Protein AF-A0A1J3K0W1-F1 (afdb_monomer_lite)

Organism: Noccaea caerulescens (NCBI:txid107243)

pLDDT: mean 84.81, std 15.93, range [47.12, 97.69]

Secondary structure (DSSP, 8-state):
-HHHHHHHHHHHHHHT------PPPHHHHHHHHHTB----TTPPP-SS-EEEEEEEEETTTTEEEEEEEE---SS-GGGSPP------TTT--HHHHH--

Structure (mmCIF, N/CA/C/O backbone):
data_AF-A0A1J3K0W1-F1
#
_entry.id   AF-A0A1J3K0W1-F1
#
loop_
_atom_site.group_PDB
_atom_site.id
_atom_site.type_symbol
_atom_site.label_atom_id
_atom_site.label_alt_id
_atom_site.label_comp_id
_atom_site.label_asym_id
_atom_site.label_entity_id
_atom_site.label_seq_id
_atom_site.pdbx_PDB_ins_code
_atom_site.Cartn_x
_atom_site.Cartn_y
_atom_site.Cartn_z
_atom_site.occupancy
_atom_site.B_iso_or_equiv
_atom_site.auth_seq_id
_atom_site.auth_comp_id
_atom_site.auth_asym_id
_atom_site.auth_atom_id
_atom_site.pdbx_PDB_model_num
ATOM 1 N N . MET A 1 1 ? 26.895 29.752 42.971 1.00 63.41 1 MET A N 1
ATOM 2 C CA . MET A 1 1 ? 26.215 29.987 41.675 1.00 63.41 1 MET A CA 1
ATOM 3 C C . MET A 1 1 ? 26.610 28.996 40.577 1.00 63.41 1 MET A C 1
ATOM 5 O O . MET A 1 1 ? 25.713 28.436 39.977 1.00 63.41 1 MET A O 1
ATOM 9 N N . ALA A 1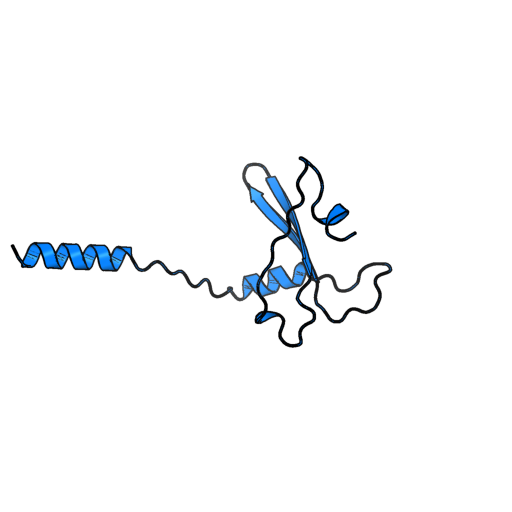 2 ? 27.890 28.698 40.316 1.00 63.03 2 ALA A N 1
ATOM 10 C CA . ALA A 1 2 ? 28.274 27.832 39.181 1.00 63.03 2 ALA A CA 1
ATOM 11 C C . ALA A 1 2 ? 27.767 26.365 39.243 1.00 63.03 2 ALA A C 1
ATOM 13 O O . ALA A 1 2 ? 27.453 25.771 38.216 1.00 63.03 2 ALA A O 1
ATOM 14 N N . ARG A 1 3 ? 27.638 25.781 40.445 1.00 67.06 3 ARG A N 1
ATOM 15 C CA . ARG A 1 3 ? 27.201 24.380 40.632 1.00 67.06 3 ARG A CA 1
ATOM 16 C C . ARG A 1 3 ? 25.729 24.130 40.282 1.00 67.06 3 ARG A C 1
ATOM 18 O O . ARG A 1 3 ? 25.408 23.078 39.744 1.00 67.06 3 ARG A O 1
ATOM 25 N N . THR A 1 4 ? 24.845 25.092 40.540 1.00 67.38 4 THR A N 1
ATOM 26 C CA . THR A 1 4 ? 23.415 24.986 40.212 1.00 67.38 4 THR A CA 1
ATOM 27 C C . THR A 1 4 ? 23.152 25.114 38.709 1.00 67.38 4 THR A C 1
ATOM 29 O O . THR A 1 4 ? 22.290 24.413 38.187 1.00 67.38 4 THR A O 1
ATOM 32 N N . HIS A 1 5 ? 23.942 25.915 37.986 1.00 71.69 5 HIS A N 1
ATOM 33 C CA . HIS A 1 5 ? 23.866 25.988 36.521 1.00 71.69 5 HIS A CA 1
ATOM 34 C C . HIS A 1 5 ? 24.332 24.697 35.839 1.00 71.69 5 HIS A C 1
ATOM 36 O O . HIS A 1 5 ? 23.722 24.271 34.863 1.00 71.69 5 HIS A O 1
ATOM 42 N N . LEU A 1 6 ? 25.365 24.039 36.376 1.00 72.94 6 LEU A N 1
ATOM 43 C CA . LEU A 1 6 ? 25.856 22.774 35.824 1.00 72.94 6 LEU A CA 1
ATOM 44 C C . LEU A 1 6 ? 24.816 21.647 35.947 1.00 72.94 6 LEU A C 1
ATOM 46 O O . LEU A 1 6 ? 24.628 20.878 35.010 1.00 72.94 6 LEU A O 1
ATOM 50 N N . ILE A 1 7 ? 24.097 21.585 37.072 1.00 74.56 7 ILE A N 1
ATOM 51 C CA . ILE A 1 7 ? 23.020 20.605 37.288 1.00 74.56 7 ILE A CA 1
ATOM 52 C C . ILE A 1 7 ? 21.843 20.864 36.336 1.00 74.56 7 ILE A C 1
ATOM 54 O O . ILE A 1 7 ? 21.305 19.924 35.755 1.00 74.56 7 ILE A O 1
ATOM 58 N N . PHE A 1 8 ? 21.476 22.131 36.124 1.00 75.94 8 PHE A N 1
ATOM 59 C CA . PHE A 1 8 ? 20.416 22.497 35.183 1.00 75.94 8 PHE A CA 1
ATOM 60 C C . PHE A 1 8 ? 20.778 22.132 33.734 1.00 75.94 8 PHE A C 1
ATOM 62 O O . PHE A 1 8 ? 19.956 21.562 33.019 1.00 75.94 8 PHE A O 1
ATOM 69 N N . LEU A 1 9 ? 22.025 22.374 33.316 1.00 74.50 9 LEU A N 1
ATOM 70 C CA . LEU A 1 9 ? 22.509 21.994 31.984 1.00 74.50 9 LEU A CA 1
ATOM 71 C C . LEU A 1 9 ? 22.536 20.470 31.782 1.00 74.50 9 LEU A C 1
ATOM 73 O O . LEU A 1 9 ? 22.173 19.993 30.708 1.00 74.50 9 LEU A O 1
ATOM 77 N N . LEU A 1 10 ? 22.899 19.699 32.812 1.00 73.19 10 LEU A N 1
ATOM 78 C CA . LEU A 1 10 ? 22.840 18.234 32.766 1.00 73.19 10 LEU A CA 1
ATOM 79 C C . LEU A 1 10 ? 21.396 17.721 32.647 1.00 73.19 10 LEU A C 1
ATOM 81 O O . LEU A 1 10 ? 21.139 16.824 31.849 1.00 73.19 10 LEU A O 1
ATOM 85 N N . LEU A 1 11 ? 20.438 18.317 33.362 1.00 72.06 11 LEU A N 1
ATOM 86 C CA . LEU A 1 11 ? 19.015 17.966 33.252 1.00 72.06 11 LEU A CA 1
ATOM 87 C C . LEU A 1 11 ? 18.459 18.233 31.846 1.00 72.06 11 LEU A C 1
ATOM 89 O O . LEU A 1 11 ? 17.812 17.361 31.271 1.00 72.06 11 LEU A O 1
ATOM 93 N N . VAL A 1 12 ? 18.769 19.386 31.248 1.00 70.06 12 VAL A N 1
ATOM 94 C CA . VAL A 1 12 ? 18.344 19.711 29.873 1.00 70.06 12 VAL A CA 1
ATOM 95 C C . VAL A 1 12 ? 18.961 18.746 28.847 1.00 70.06 12 VAL A C 1
ATOM 97 O O . VAL A 1 12 ? 18.284 18.326 27.904 1.00 70.06 12 VAL A O 1
ATOM 100 N N . ALA A 1 13 ? 20.212 18.319 29.051 1.00 67.06 13 ALA A N 1
ATOM 101 C CA . ALA A 1 13 ? 20.872 17.339 28.188 1.00 67.06 13 ALA A CA 1
ATOM 102 C C . ALA A 1 13 ? 20.246 15.932 28.280 1.00 67.06 13 ALA A C 1
ATOM 104 O O . ALA A 1 13 ? 20.177 15.237 27.265 1.00 67.06 13 ALA A O 1
ATOM 105 N N . LEU A 1 14 ? 19.753 15.519 29.456 1.00 63.06 14 LEU A N 1
ATOM 106 C CA . LEU A 1 14 ? 19.021 14.254 29.608 1.00 63.06 14 LEU A CA 1
ATOM 107 C C . LEU A 1 14 ? 17.623 14.298 28.973 1.00 63.06 14 LEU A C 1
ATOM 109 O O . LEU A 1 14 ? 17.181 13.285 28.438 1.00 63.06 14 LEU A O 1
ATOM 113 N N . LEU A 1 15 ? 16.948 15.453 28.965 1.00 61.66 15 LEU A N 1
ATOM 114 C CA . LEU A 1 15 ? 15.632 15.600 28.325 1.00 61.66 15 LEU A CA 1
ATOM 115 C C . LEU A 1 15 ? 15.701 15.673 26.787 1.00 61.66 15 LEU A C 1
ATOM 117 O O . LEU A 1 15 ? 14.691 15.465 26.123 1.00 61.66 15 LEU A O 1
ATOM 121 N N . SER A 1 16 ? 16.878 15.935 26.211 1.00 54.53 16 SER A N 1
ATOM 122 C CA . SER A 1 16 ? 17.051 16.130 24.760 1.00 54.53 16 SER A CA 1
ATOM 123 C C . SER A 1 16 ? 17.373 14.843 23.980 1.00 54.53 16 SER A C 1
ATOM 125 O O . SER A 1 16 ? 17.525 14.882 22.760 1.00 54.53 16 SER A O 1
ATOM 127 N N . LYS A 1 17 ? 17.498 13.688 24.649 1.00 51.62 17 LYS A N 1
ATOM 128 C CA . LYS A 1 17 ? 17.811 12.395 24.014 1.00 51.62 17 LYS A CA 1
ATOM 129 C C . LYS A 1 17 ? 16.585 11.486 23.960 1.00 51.62 17 LYS A C 1
ATOM 131 O O . LYS A 1 17 ? 16.479 10.504 24.684 1.00 51.62 17 LYS A O 1
ATOM 136 N N . SER A 1 18 ? 15.687 11.783 23.033 1.00 49.94 18 SER A N 1
ATOM 137 C CA . SER A 1 18 ? 14.636 10.857 22.595 1.00 49.94 18 SER A CA 1
ATOM 138 C C . SER A 1 18 ? 14.563 10.816 21.070 1.00 49.94 18 SER A C 1
ATOM 140 O O . SER A 1 18 ? 13.512 10.945 20.455 1.00 49.94 18 SER A O 1
ATOM 142 N N . SER A 1 19 ? 15.713 10.598 20.431 1.00 49.69 19 SER A N 1
ATOM 143 C CA . SER A 1 19 ? 15.745 10.099 19.057 1.00 49.69 19 SER A CA 1
ATOM 144 C C . SER A 1 19 ? 15.551 8.586 19.116 1.00 49.69 19 SER A C 1
ATOM 146 O O . SER A 1 19 ? 16.516 7.824 19.123 1.00 49.69 19 SER A O 1
ATOM 148 N N . SER A 1 20 ? 14.303 8.136 19.232 1.00 47.72 20 SER A N 1
ATOM 149 C CA . SER A 1 20 ? 13.969 6.731 19.022 1.00 47.72 20 SER A CA 1
ATOM 150 C C . SER A 1 20 ? 14.183 6.408 17.543 1.00 47.72 20 SER A C 1
ATOM 152 O O . SER A 1 20 ? 13.285 6.588 16.721 1.00 47.72 20 SER A O 1
ATOM 154 N N . SER A 1 21 ? 15.378 5.949 17.181 1.00 47.12 21 SER A N 1
ATOM 155 C CA . SER A 1 21 ? 15.567 5.215 15.937 1.00 47.12 21 SER A CA 1
ATOM 156 C C . SER A 1 21 ? 14.844 3.877 16.091 1.00 47.12 21 SER A C 1
ATOM 158 O O . SER A 1 21 ? 15.386 2.903 16.613 1.00 47.12 21 SER A O 1
ATOM 160 N N . SER A 1 22 ? 13.572 3.836 15.695 1.00 49.94 22 SER A N 1
ATOM 161 C CA . SER A 1 22 ? 12.780 2.610 15.659 1.00 49.94 22 SER A CA 1
ATOM 162 C C . SER A 1 22 ? 13.335 1.701 14.567 1.00 49.94 22 SER A C 1
ATOM 164 O O . SER A 1 22 ? 12.878 1.718 13.426 1.00 49.94 22 SER A O 1
ATOM 166 N N . SER A 1 23 ? 14.363 0.928 14.909 1.00 58.03 23 SER A N 1
ATOM 167 C CA . SER A 1 23 ? 14.753 -0.225 14.104 1.00 58.03 23 SER A CA 1
ATOM 168 C C . SER A 1 23 ? 13.538 -1.157 14.042 1.00 58.03 23 SER A C 1
ATOM 170 O O . SER A 1 23 ? 13.004 -1.491 15.105 1.00 58.03 23 SER A O 1
ATOM 172 N N . PRO A 1 24 ? 13.049 -1.534 12.848 1.00 57.12 24 PRO A N 1
ATOM 173 C CA . PRO A 1 24 ? 11.881 -2.392 12.739 1.00 57.12 24 PRO A CA 1
ATOM 174 C C . PRO A 1 24 ? 12.159 -3.706 13.469 1.00 57.12 24 PRO A C 1
ATOM 176 O O . PRO A 1 24 ? 13.156 -4.384 13.214 1.00 57.12 24 PRO A O 1
ATOM 179 N N . SER A 1 25 ? 11.298 -4.047 14.427 1.00 53.69 25 SER A N 1
ATOM 180 C CA . SER A 1 25 ? 11.390 -5.322 15.130 1.00 53.69 25 SER A CA 1
ATOM 181 C C . SER A 1 25 ? 11.152 -6.465 14.126 1.00 53.69 25 SER A C 1
ATOM 183 O O . SER A 1 25 ? 10.370 -6.294 13.189 1.00 53.69 25 SER A O 1
ATOM 185 N N . PRO A 1 26 ? 11.756 -7.655 14.300 1.00 59.34 26 PRO A N 1
ATOM 186 C CA . PRO A 1 26 ? 11.602 -8.782 13.366 1.00 59.34 26 PRO A CA 1
ATOM 187 C C . PRO A 1 26 ? 10.147 -9.224 13.128 1.00 59.34 26 PRO A C 1
ATOM 189 O O . 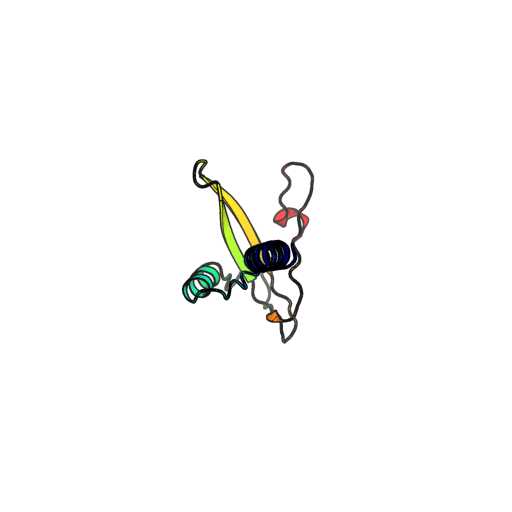PRO A 1 26 ? 9.846 -9.887 12.137 1.00 59.34 26 PRO A O 1
ATOM 192 N N . LEU A 1 27 ? 9.246 -8.877 14.050 1.00 57.69 27 LEU A N 1
ATOM 193 C CA . LEU A 1 27 ? 7.810 -9.118 13.935 1.00 57.69 27 LEU A CA 1
ATOM 194 C C . LEU A 1 27 ? 7.159 -8.190 12.901 1.00 57.69 27 LEU A C 1
ATOM 196 O O . LEU A 1 27 ? 6.368 -8.666 12.092 1.00 57.69 27 LEU A O 1
ATOM 200 N N . SER A 1 28 ? 7.579 -6.922 12.840 1.00 68.06 28 SER A N 1
ATOM 201 C CA . SER A 1 28 ? 7.030 -5.936 11.900 1.00 68.06 28 SER A CA 1
ATOM 202 C C . SER A 1 28 ? 7.240 -6.333 10.435 1.00 68.06 28 SER A C 1
ATOM 204 O O . SER A 1 28 ? 6.319 -6.227 9.631 1.00 68.06 28 SER A O 1
ATOM 206 N N . SER A 1 29 ? 8.404 -6.888 10.082 1.00 76.19 29 SER A N 1
ATOM 207 C CA . SER A 1 29 ? 8.675 -7.346 8.712 1.00 76.19 29 SER A CA 1
ATOM 208 C C . SER A 1 29 ? 7.820 -8.552 8.313 1.00 76.19 29 SER A C 1
ATOM 210 O O . SER A 1 29 ? 7.437 -8.686 7.155 1.00 76.19 29 SER A O 1
ATOM 212 N N . ARG A 1 30 ? 7.4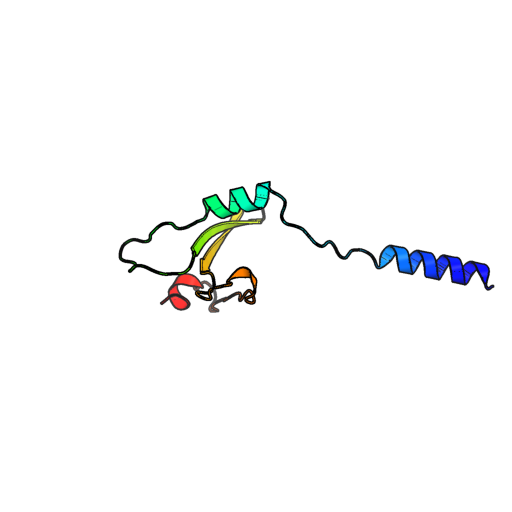85 -9.436 9.265 1.00 82.94 30 ARG A N 1
ATOM 213 C CA . ARG A 1 30 ? 6.599 -10.584 9.002 1.00 82.94 30 ARG A CA 1
ATOM 214 C C . ARG A 1 30 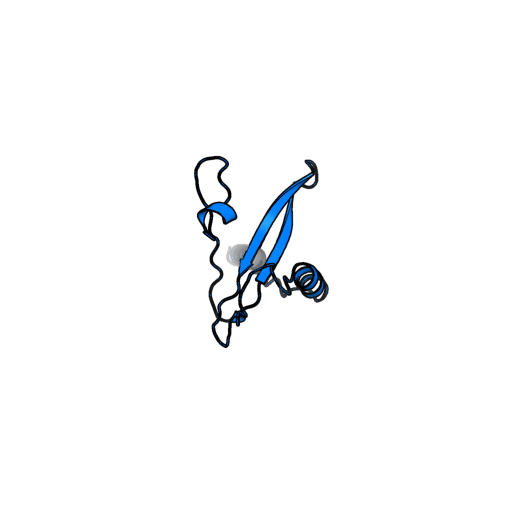? 5.156 -10.153 8.792 1.00 82.94 30 ARG A C 1
ATOM 216 O O . ARG A 1 30 ? 4.449 -10.782 8.014 1.00 82.94 30 ARG A O 1
ATOM 223 N N . GLU A 1 31 ? 4.715 -9.130 9.512 1.00 85.56 31 GLU A N 1
ATOM 224 C CA . GLU A 1 31 ? 3.380 -8.558 9.346 1.00 85.56 31 GLU A CA 1
ATOM 225 C C . GLU A 1 31 ? 3.266 -7.826 8.009 1.00 85.56 31 GLU A 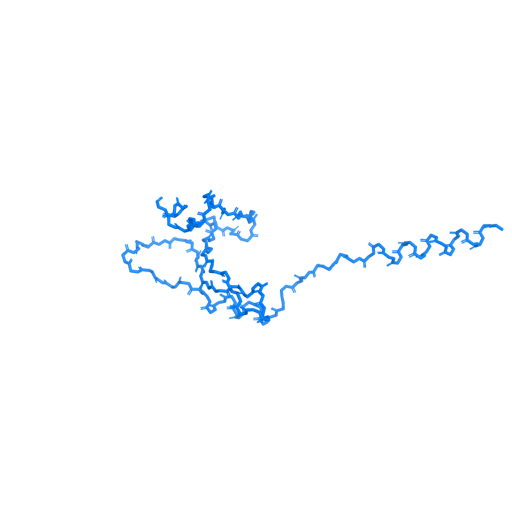C 1
ATOM 227 O O . GLU A 1 31 ? 2.321 -8.084 7.274 1.00 85.56 31 GLU A O 1
ATOM 232 N N . GLN A 1 32 ? 4.278 -7.041 7.631 1.00 87.81 32 GLN A N 1
ATOM 233 C CA . GLN A 1 32 ? 4.351 -6.386 6.318 1.00 87.81 32 GLN A CA 1
ATOM 234 C C . GLN A 1 32 ? 4.283 -7.387 5.154 1.00 87.81 32 GLN A C 1
ATOM 236 O O . GLN A 1 32 ? 3.574 -7.152 4.180 1.00 87.81 32 GLN A O 1
ATOM 241 N N . GLU A 1 33 ? 4.960 -8.537 5.252 1.00 95.00 33 GLU A N 1
ATOM 242 C CA . GLU A 1 33 ? 4.930 -9.555 4.188 1.00 95.00 33 GLU A CA 1
ATOM 243 C C . GLU A 1 33 ? 3.534 -10.179 3.996 1.00 95.00 33 GLU A C 1
ATOM 245 O O . GLU A 1 33 ? 3.223 -10.649 2.901 1.00 95.00 33 GLU A O 1
ATOM 250 N N . LYS A 1 34 ? 2.662 -10.166 5.017 1.00 96.00 34 LYS A N 1
ATOM 251 C CA . LYS A 1 34 ? 1.273 -10.646 4.870 1.00 96.00 34 LYS A CA 1
ATOM 252 C C . LYS A 1 34 ? 0.451 -9.757 3.943 1.00 96.00 34 LYS A C 1
ATOM 254 O O . LYS A 1 34 ? -0.422 -10.270 3.249 1.00 96.00 34 LYS A O 1
ATOM 259 N N . ASP A 1 35 ? 0.767 -8.468 3.900 1.00 97.50 35 ASP A N 1
ATOM 260 C CA . ASP A 1 35 ? 0.094 -7.488 3.048 1.00 97.50 35 ASP A CA 1
ATOM 261 C C . ASP A 1 35 ? 0.627 -7.511 1.607 1.00 97.50 35 ASP A C 1
ATOM 263 O O . ASP A 1 35 ? 0.135 -6.783 0.742 1.00 97.50 35 ASP A O 1
ATOM 267 N N . ARG A 1 36 ? 1.642 -8.335 1.310 1.00 97.62 36 ARG A N 1
ATOM 268 C CA . ARG A 1 36 ? 2.272 -8.374 -0.009 1.00 97.62 36 ARG A CA 1
ATOM 269 C C . ARG A 1 36 ? 1.313 -8.883 -1.078 1.00 97.62 36 ARG A C 1
ATOM 271 O O . ARG A 1 36 ? 0.873 -10.035 -1.072 1.00 97.62 36 ARG A O 1
ATOM 278 N N . ILE A 1 37 ? 1.100 -8.053 -2.091 1.00 97.50 37 ILE A N 1
ATOM 279 C CA . ILE A 1 37 ? 0.341 -8.417 -3.281 1.00 97.50 37 ILE A CA 1
ATOM 280 C C . ILE A 1 37 ? 1.270 -9.178 -4.231 1.00 97.50 37 ILE A C 1
ATOM 282 O O . ILE A 1 37 ? 2.189 -8.612 -4.825 1.00 97.50 37 ILE A O 1
ATOM 286 N N . LYS A 1 38 ? 1.019 -10.479 -4.397 1.00 96.12 38 LYS A N 1
ATOM 287 C CA . LYS A 1 38 ? 1.811 -11.347 -5.290 1.00 96.12 38 LYS A CA 1
ATOM 288 C C . LYS A 1 38 ? 1.429 -11.203 -6.762 1.00 96.12 38 LYS A C 1
ATOM 290 O O . LYS A 1 38 ? 2.287 -11.328 -7.628 1.00 96.12 38 LYS A O 1
ATOM 295 N N . ALA A 1 39 ? 0.149 -10.968 -7.035 1.00 96.31 39 ALA A N 1
ATOM 296 C CA . ALA A 1 39 ? -0.390 -10.736 -8.368 1.00 96.31 39 ALA A CA 1
ATOM 297 C C . ALA A 1 39 ? -1.743 -10.028 -8.255 1.00 96.31 39 ALA A C 1
ATOM 299 O O . ALA A 1 39 ? -2.497 -10.293 -7.317 1.00 96.31 39 ALA A O 1
ATOM 300 N N . LEU A 1 40 ? -2.057 -9.170 -9.224 1.00 96.44 40 LEU A N 1
ATOM 301 C CA . LEU A 1 40 ? -3.388 -8.591 -9.391 1.00 96.44 40 LEU A CA 1
ATOM 302 C C . LEU A 1 40 ? -4.046 -9.143 -10.662 1.00 96.44 40 LEU A C 1
ATOM 304 O O . LEU A 1 40 ? -3.355 -9.336 -11.668 1.00 96.44 40 LEU A O 1
ATOM 308 N N . PRO A 1 41 ? -5.371 -9.375 -10.658 1.00 97.62 41 PRO A N 1
ATOM 309 C CA . PRO A 1 41 ? -6.095 -9.754 -11.866 1.00 97.62 41 PRO A CA 1
ATOM 310 C C . PRO A 1 41 ? -5.879 -8.725 -12.985 1.00 97.62 41 PRO A C 1
ATOM 312 O O . PRO A 1 41 ? -6.084 -7.533 -12.781 1.00 97.62 41 PRO A O 1
ATOM 315 N N . GLY A 1 42 ? -5.449 -9.183 -14.163 1.00 96.62 42 GLY A N 1
ATOM 316 C CA . GLY A 1 42 ? -5.239 -8.325 -15.337 1.00 96.62 42 GLY A CA 1
ATOM 317 C C . GLY A 1 42 ? -3.979 -7.449 -15.309 1.00 96.62 42 GLY A C 1
ATOM 318 O O . GLY A 1 42 ? -3.711 -6.760 -16.291 1.00 96.62 42 GLY A O 1
ATOM 319 N N . GLN A 1 43 ? -3.179 -7.479 -14.239 1.00 95.81 43 GLN A N 1
ATOM 320 C CA . GLN A 1 43 ? -1.936 -6.712 -14.176 1.00 95.81 43 GLN A CA 1
ATOM 321 C C . GLN A 1 43 ? -0.833 -7.402 -15.004 1.00 95.81 43 GLN A C 1
ATOM 323 O O . GLN A 1 43 ? -0.581 -8.596 -14.809 1.00 95.81 43 GLN A O 1
ATOM 328 N N . PRO A 1 44 ? -0.139 -6.684 -15.907 1.00 95.19 44 PRO A N 1
ATOM 329 C CA . PRO A 1 44 ? 1.031 -7.224 -16.591 1.00 95.19 44 PRO A CA 1
ATOM 330 C C . PRO A 1 44 ? 2.178 -7.471 -15.602 1.00 95.19 44 PRO A C 1
ATOM 332 O O . PRO A 1 44 ? 2.164 -7.002 -14.465 1.00 95.19 44 PRO A O 1
ATOM 335 N N . LYS A 1 45 ? 3.219 -8.190 -16.031 1.00 94.62 45 LYS A N 1
ATOM 336 C CA . LYS A 1 45 ? 4.391 -8.418 -15.177 1.00 94.62 45 LYS A CA 1
ATOM 337 C C . LYS A 1 45 ? 5.060 -7.084 -14.826 1.00 94.62 45 LYS A C 1
ATOM 339 O O . LYS A 1 45 ? 5.528 -6.375 -15.713 1.00 94.62 45 LYS A O 1
ATOM 344 N N . VAL A 1 46 ? 5.149 -6.789 -13.532 1.00 94.88 46 VAL A N 1
ATOM 345 C CA . VAL A 1 46 ? 5.822 -5.602 -12.988 1.00 94.88 46 VAL A CA 1
ATOM 346 C C . VAL A 1 46 ? 7.111 -5.983 -12.257 1.00 94.88 46 VAL A C 1
ATOM 348 O O . VAL A 1 46 ? 7.260 -7.110 -11.785 1.00 94.88 46 VAL A O 1
ATOM 351 N N . ALA A 1 47 ? 8.057 -5.045 -12.187 1.00 94.19 47 ALA A N 1
ATOM 352 C CA . ALA A 1 47 ? 9.369 -5.229 -11.556 1.00 94.19 47 ALA A CA 1
ATOM 353 C C . ALA A 1 47 ? 9.489 -4.542 -10.180 1.00 94.19 47 ALA A C 1
ATOM 355 O O . ALA A 1 47 ? 10.595 -4.348 -9.683 1.00 94.19 47 ALA A O 1
ATOM 356 N N . PHE A 1 48 ? 8.365 -4.155 -9.574 1.00 95.94 48 PHE A N 1
ATOM 357 C CA . PHE A 1 48 ? 8.299 -3.546 -8.246 1.00 95.94 48 PHE A CA 1
ATOM 358 C C . PHE A 1 48 ? 7.416 -4.378 -7.315 1.00 95.94 48 PHE A C 1
ATOM 360 O O . PHE A 1 48 ? 6.505 -5.074 -7.771 1.00 95.94 48 PHE A O 1
ATOM 367 N N . SER A 1 49 ? 7.675 -4.300 -6.009 1.00 96.56 49 SER A N 1
ATOM 368 C CA . SER A 1 49 ? 6.792 -4.894 -5.005 1.00 96.56 49 SER A CA 1
ATOM 369 C C . SER A 1 49 ? 5.635 -3.954 -4.696 1.00 96.56 49 SER A C 1
ATOM 371 O O . SER A 1 49 ? 5.754 -2.731 -4.778 1.00 96.56 49 SER A O 1
ATOM 373 N N . GLN A 1 50 ? 4.516 -4.535 -4.292 1.00 96.88 50 GLN A N 1
ATOM 374 C CA . GLN A 1 50 ? 3.348 -3.794 -3.851 1.00 96.88 50 GLN A CA 1
ATOM 375 C C . GLN A 1 50 ? 2.701 -4.500 -2.665 1.00 96.88 50 GLN A C 1
ATOM 377 O O . GLN A 1 50 ? 2.741 -5.729 -2.561 1.00 96.88 50 GLN A O 1
ATOM 382 N N . TYR A 1 51 ? 2.115 -3.703 -1.783 1.00 97.56 51 TYR A N 1
ATOM 383 C CA . TYR A 1 51 ? 1.515 -4.142 -0.530 1.00 97.56 51 TYR A CA 1
ATOM 384 C C . TYR A 1 51 ? 0.185 -3.427 -0.340 1.00 97.56 51 TYR A C 1
ATOM 386 O O . TYR A 1 51 ? 0.070 -2.246 -0.667 1.00 97.56 51 TYR A O 1
ATOM 394 N N . SER A 1 52 ? -0.808 -4.113 0.204 1.00 97.31 52 SER A N 1
ATOM 395 C CA . SER A 1 52 ? -2.060 -3.489 0.618 1.00 97.31 52 SER A CA 1
ATOM 396 C C . SER A 1 52 ? -2.599 -4.141 1.869 1.00 97.31 52 SER A C 1
ATOM 398 O O . SER A 1 52 ? -2.583 -5.365 1.985 1.00 97.31 52 SER A O 1
ATOM 400 N N . GLY A 1 53 ? -3.164 -3.329 2.746 1.00 96.69 53 GLY A N 1
ATOM 401 C CA . GLY A 1 53 ? -3.723 -3.795 4.001 1.00 96.69 53 GLY A CA 1
ATOM 402 C C . GLY A 1 53 ? -4.474 -2.689 4.718 1.00 96.69 53 GLY A C 1
ATOM 403 O O . GLY A 1 53 ? -4.776 -1.637 4.148 1.00 96.69 53 GLY A O 1
ATOM 404 N N . TYR A 1 54 ? -4.772 -2.936 5.988 1.00 95.75 54 TYR A N 1
ATOM 405 C CA . TYR A 1 54 ? -5.453 -1.990 6.860 1.00 95.75 54 TYR A CA 1
ATOM 406 C C . TYR A 1 54 ? -4.544 -1.592 8.014 1.00 95.75 54 TYR A C 1
ATOM 408 O O . TYR A 1 54 ? -3.992 -2.445 8.704 1.00 95.75 54 TYR A O 1
ATOM 416 N N . ILE A 1 55 ? -4.439 -0.290 8.255 1.00 94.81 55 ILE A N 1
ATOM 417 C CA . ILE A 1 55 ? -3.781 0.265 9.436 1.00 94.81 55 ILE A CA 1
ATOM 418 C C . ILE A 1 55 ? -4.873 0.706 10.399 1.00 94.81 55 ILE A C 1
ATOM 420 O O . ILE A 1 55 ? -5.716 1.539 10.052 1.00 94.81 55 ILE A O 1
ATOM 424 N N . ASN A 1 56 ? -4.859 0.157 11.611 1.00 95.50 56 ASN A N 1
ATOM 425 C CA . ASN A 1 56 ? -5.759 0.600 12.663 1.00 95.50 56 ASN A CA 1
ATOM 426 C C . ASN A 1 56 ? -5.333 1.992 13.143 1.00 95.50 56 ASN A C 1
ATOM 428 O O . ASN A 1 56 ? -4.196 2.191 13.564 1.00 95.50 56 ASN A O 1
ATOM 432 N N . VAL A 1 57 ? -6.239 2.961 13.044 1.00 96.81 57 VAL A N 1
ATOM 433 C CA . VAL A 1 57 ? -5.990 4.356 13.440 1.00 96.81 57 VAL A CA 1
ATOM 434 C C . VAL A 1 57 ? -6.779 4.752 14.681 1.00 96.81 57 VAL A C 1
ATOM 436 O O . VAL A 1 57 ? -6.539 5.813 15.254 1.00 96.81 57 VAL A O 1
ATOM 439 N N . ASN A 1 58 ? -7.750 3.931 15.081 1.00 96.19 58 ASN A N 1
ATOM 440 C CA . ASN A 1 58 ? -8.519 4.130 16.295 1.00 96.19 58 ASN A CA 1
ATOM 441 C C . ASN A 1 58 ? -9.160 2.807 16.732 1.00 96.19 58 ASN A C 1
ATOM 443 O O . ASN A 1 58 ? -10.231 2.438 16.248 1.00 96.19 58 ASN A O 1
ATOM 447 N N . GLU A 1 59 ? -8.519 2.128 17.679 1.00 95.00 59 GLU A N 1
ATOM 448 C CA . GLU A 1 59 ? -8.994 0.849 18.208 1.00 95.00 59 GLU A CA 1
ATOM 449 C C . GLU A 1 59 ? -10.340 0.972 18.925 1.00 95.00 59 GLU A C 1
ATOM 451 O O . GLU A 1 59 ? -11.236 0.166 18.676 1.00 95.00 59 GLU A O 1
ATOM 456 N N . SER A 1 60 ? -10.527 2.004 19.756 1.00 97.56 60 SER A N 1
ATOM 457 C CA . SER A 1 60 ? -11.744 2.164 20.567 1.00 97.56 60 SER A CA 1
ATOM 458 C C . SER A 1 60 ? -13.004 2.379 19.729 1.00 97.56 60 SER A C 1
ATOM 460 O O . SER A 1 60 ? -14.102 2.044 20.164 1.00 97.56 60 SER A O 1
ATOM 462 N N . HIS A 1 61 ? -12.851 2.929 18.525 1.00 96.75 61 HIS A N 1
ATOM 463 C CA . HIS A 1 61 ? -13.931 3.129 17.563 1.00 96.75 61 HIS A CA 1
ATOM 464 C C . HIS A 1 61 ? -13.848 2.183 16.355 1.00 96.75 61 HIS A C 1
ATOM 466 O O . HIS A 1 61 ? -14.577 2.385 15.385 1.00 96.75 61 HIS A O 1
ATOM 472 N N . GLY A 1 62 ? -12.958 1.184 16.378 1.00 96.00 62 GLY A N 1
ATOM 473 C CA . GLY A 1 62 ? -12.793 0.208 15.298 1.00 96.00 62 GLY A CA 1
ATOM 474 C C . GLY A 1 62 ? -12.458 0.822 13.933 1.00 96.00 62 GLY A C 1
ATOM 475 O O . GLY A 1 62 ? -12.856 0.278 12.903 1.00 96.00 62 GLY A O 1
ATOM 476 N N . ARG A 1 63 ? -11.771 1.972 13.884 1.00 97.44 63 ARG A N 1
ATOM 477 C CA . ARG A 1 63 ? -11.470 2.667 12.622 1.00 97.44 63 ARG A CA 1
ATOM 478 C C . ARG A 1 63 ? -10.134 2.208 12.062 1.00 97.44 63 ARG A C 1
ATOM 480 O O . ARG A 1 63 ? -9.099 2.357 12.705 1.00 97.44 63 ARG A O 1
ATOM 487 N N . SER A 1 64 ? -10.156 1.766 10.811 1.00 97.50 64 SER A N 1
ATOM 488 C CA . SER A 1 64 ? -8.954 1.424 10.053 1.00 97.50 64 SER A CA 1
ATOM 489 C C . SER A 1 64 ? -8.922 2.150 8.714 1.00 97.50 64 SER A C 1
ATOM 491 O O . SER A 1 64 ? -9.967 2.382 8.104 1.00 97.50 64 SER A O 1
ATOM 493 N N . LEU A 1 65 ? -7.723 2.502 8.258 1.00 97.44 65 LEU A N 1
ATOM 494 C CA . LEU A 1 65 ? -7.485 3.053 6.928 1.00 97.44 65 LEU A CA 1
ATOM 495 C C . LEU A 1 65 ? -6.888 1.973 6.034 1.00 97.44 65 LEU A C 1
ATOM 497 O O . LEU A 1 65 ? -5.902 1.337 6.400 1.00 97.44 65 LEU A O 1
ATOM 501 N N . PHE A 1 66 ? -7.483 1.787 4.861 1.00 97.12 66 PHE A N 1
ATOM 502 C CA . PHE A 1 66 ? -6.900 0.956 3.816 1.00 97.12 66 PHE A CA 1
ATOM 503 C C . PHE A 1 66 ? -5.746 1.700 3.134 1.00 97.12 66 PHE A C 1
ATOM 505 O O . PHE A 1 66 ? -5.863 2.897 2.861 1.00 97.12 66 PHE A O 1
ATOM 512 N N . TYR A 1 67 ? -4.665 0.990 2.817 1.00 97.00 67 TYR A N 1
ATOM 513 C CA . TYR A 1 67 ? -3.549 1.516 2.035 1.00 97.00 67 TYR A CA 1
ATOM 514 C C . TYR A 1 67 ? -3.197 0.584 0.872 1.00 97.00 67 TYR A C 1
ATOM 516 O O . TYR A 1 67 ? -3.418 -0.624 0.937 1.00 97.00 67 TYR A O 1
ATOM 524 N N . TRP A 1 68 ? -2.593 1.155 -0.170 1.00 97.31 68 TRP A N 1
ATOM 525 C CA . TRP A 1 68 ? -1.892 0.418 -1.218 1.00 97.31 68 TRP A CA 1
ATOM 526 C C . TRP A 1 68 ? -0.568 1.131 -1.493 1.00 97.31 68 TRP A C 1
ATOM 528 O O . TRP A 1 68 ? -0.544 2.276 -1.940 1.00 97.31 68 TRP A O 1
ATOM 538 N N . LEU A 1 69 ? 0.532 0.465 -1.156 1.00 96.44 69 LEU A N 1
ATOM 539 C CA . LEU A 1 69 ? 1.898 0.921 -1.369 1.00 96.44 69 LEU A CA 1
ATOM 540 C C . LEU A 1 69 ? 2.474 0.230 -2.603 1.00 96.44 69 LEU A C 1
ATOM 542 O O . LEU A 1 69 ? 2.476 -0.996 -2.681 1.00 96.44 69 LEU A O 1
ATOM 546 N N . THR A 1 70 ? 3.037 1.009 -3.519 1.00 96.31 70 THR A N 1
ATOM 547 C CA . THR A 1 70 ? 3.898 0.518 -4.601 1.00 96.31 70 THR A CA 1
ATOM 548 C C . THR A 1 70 ? 5.323 0.984 -4.341 1.00 96.31 70 THR A C 1
ATOM 550 O O . THR A 1 70 ? 5.571 2.185 -4.222 1.00 96.31 70 THR A O 1
ATOM 553 N N . GLU A 1 71 ? 6.269 0.055 -4.246 1.00 97.06 71 GLU A N 1
ATOM 554 C CA . GLU A 1 71 ? 7.679 0.406 -4.096 1.00 97.06 71 GLU A CA 1
ATOM 555 C C . GLU A 1 71 ? 8.241 1.028 -5.381 1.00 97.06 71 GLU A C 1
ATOM 557 O O . GLU A 1 71 ? 7.736 0.824 -6.486 1.00 97.06 71 GLU A O 1
ATOM 562 N N . SER A 1 72 ? 9.343 1.769 -5.249 1.00 96.62 72 SER A N 1
ATOM 563 C CA . SER A 1 72 ? 10.076 2.259 -6.415 1.00 96.62 72 SER A CA 1
ATOM 564 C C . SER A 1 72 ? 10.581 1.094 -7.272 1.00 96.62 72 SER A C 1
ATOM 566 O O . SER A 1 72 ? 11.172 0.154 -6.752 1.00 96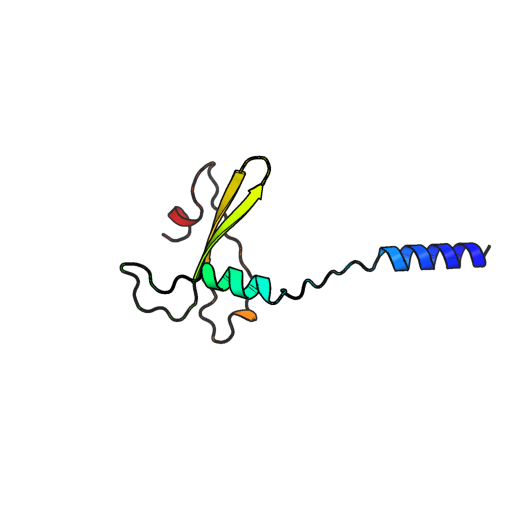.62 72 SER A O 1
ATOM 568 N N . SER A 1 73 ? 10.458 1.203 -8.597 1.00 95.12 73 SER A N 1
ATOM 569 C CA . SER A 1 73 ? 11.027 0.231 -9.550 1.00 95.12 73 SER A CA 1
ATOM 570 C C . SER A 1 73 ? 12.553 0.341 -9.722 1.00 95.12 73 SER A C 1
ATOM 572 O O . SER A 1 73 ? 13.132 -0.305 -10.591 1.00 95.12 73 SER A O 1
ATOM 574 N N . SER A 1 74 ? 13.215 1.192 -8.933 1.00 95.06 74 SER A N 1
ATOM 575 C CA . SER A 1 74 ? 14.676 1.312 -8.897 1.00 95.06 74 SER A CA 1
ATOM 576 C C . SER A 1 74 ? 15.330 0.009 -8.413 1.00 95.06 74 SER A C 1
ATOM 578 O O . SER A 1 74 ? 14.775 -0.629 -7.524 1.00 95.06 74 SER A O 1
ATOM 580 N N . PRO A 1 75 ? 16.558 -0.339 -8.854 1.00 94.25 75 PRO A N 1
ATOM 581 C CA . PRO A 1 75 ? 17.305 -1.489 -8.319 1.00 94.25 75 PRO A CA 1
ATOM 582 C C . PRO A 1 75 ? 17.538 -1.451 -6.797 1.00 94.25 75 PRO A C 1
ATOM 584 O O . PRO A 1 75 ? 17.795 -2.476 -6.176 1.00 94.25 75 PRO A O 1
ATOM 587 N N . SER A 1 76 ? 17.442 -0.265 -6.189 1.00 95.25 76 SER A N 1
ATOM 588 C CA . SER A 1 76 ? 17.582 -0.025 -4.748 1.00 95.25 76 SER A CA 1
ATOM 589 C C . SER A 1 76 ? 16.347 0.679 -4.138 1.00 95.25 76 SER A C 1
ATOM 591 O O . SER A 1 76 ? 16.438 1.852 -3.758 1.00 95.25 76 SER A O 1
ATOM 593 N N . PRO A 1 77 ? 15.178 0.016 -4.015 1.00 95.00 77 PRO A N 1
ATOM 594 C CA . PRO A 1 77 ? 13.937 0.670 -3.578 1.00 95.00 77 PRO A CA 1
ATOM 595 C C . PRO A 1 77 ? 14.035 1.297 -2.182 1.00 95.00 77 PRO A C 1
ATOM 597 O O . PRO A 1 77 ? 13.586 2.419 -1.978 1.00 95.00 77 PRO A O 1
ATOM 600 N N . HIS A 1 78 ? 14.730 0.630 -1.257 1.00 93.00 78 HIS A N 1
ATOM 601 C CA . HIS A 1 78 ? 14.947 1.078 0.125 1.00 93.00 78 HIS A CA 1
ATOM 602 C C . HIS A 1 78 ? 15.746 2.391 0.258 1.00 93.00 78 HIS A C 1
ATOM 604 O O . HIS A 1 78 ? 15.792 2.975 1.334 1.00 93.00 78 HIS A O 1
ATOM 610 N N . THR A 1 79 ? 16.393 2.855 -0.818 1.00 96.88 79 THR A N 1
ATOM 611 C CA . THR A 1 79 ? 17.132 4.134 -0.844 1.00 96.88 79 THR A CA 1
ATOM 612 C C . THR A 1 79 ? 16.282 5.308 -1.325 1.00 96.88 79 THR A C 1
ATOM 614 O O . THR A 1 79 ? 16.746 6.448 -1.338 1.00 96.88 79 THR A O 1
ATOM 617 N N . LYS A 1 80 ? 15.061 5.040 -1.794 1.00 97.56 80 LYS A N 1
ATOM 618 C CA . LYS A 1 80 ? 14.168 6.053 -2.354 1.00 97.56 80 LYS A CA 1
ATOM 619 C C . LYS A 1 80 ? 13.290 6.654 -1.255 1.00 97.56 80 LYS A C 1
ATOM 621 O O . LYS A 1 80 ? 13.001 5.974 -0.272 1.00 97.56 80 LYS A O 1
ATOM 626 N N . PRO A 1 81 ? 12.880 7.928 -1.392 1.00 97.69 81 PRO A N 1
ATOM 627 C CA . PRO A 1 81 ? 12.010 8.554 -0.408 1.00 97.69 81 PRO A CA 1
ATOM 628 C C . PRO A 1 81 ? 10.632 7.885 -0.389 1.00 97.69 81 PRO A C 1
ATOM 630 O O . PRO A 1 81 ? 10.158 7.382 -1.409 1.00 97.69 81 PRO A O 1
ATOM 633 N N . LEU A 1 82 ? 9.971 7.942 0.767 1.00 96.81 82 LEU A N 1
ATOM 634 C CA . LEU A 1 82 ? 8.563 7.589 0.897 1.00 96.81 82 LEU A CA 1
ATOM 635 C C . LEU A 1 82 ? 7.701 8.794 0.507 1.00 96.81 82 LEU A C 1
ATOM 637 O O . LEU A 1 82 ? 7.877 9.883 1.052 1.00 96.81 82 LEU A O 1
ATOM 641 N N . LEU A 1 83 ? 6.754 8.586 -0.406 1.00 96.94 83 LEU A N 1
ATOM 642 C CA . LEU A 1 83 ? 5.772 9.591 -0.803 1.00 96.94 83 LEU A CA 1
ATOM 643 C C . LEU A 1 83 ? 4.369 9.123 -0.410 1.00 96.94 83 LEU A C 1
ATOM 645 O O . LEU A 1 83 ? 3.941 8.039 -0.796 1.00 96.94 83 LEU A O 1
ATOM 649 N N . LEU A 1 84 ? 3.659 9.957 0.349 1.00 96.69 84 LEU A N 1
ATOM 650 C CA . LEU A 1 84 ? 2.264 9.737 0.716 1.00 96.69 84 LEU A CA 1
ATOM 651 C C . LEU A 1 84 ? 1.362 10.563 -0.203 1.00 96.69 84 LEU A C 1
ATOM 653 O O . LEU A 1 84 ? 1.464 11.788 -0.230 1.00 96.69 84 LEU A O 1
ATOM 657 N N . TRP A 1 85 ? 0.468 9.892 -0.928 1.00 95.62 85 TRP A N 1
ATOM 658 C CA . TRP A 1 85 ? -0.499 10.536 -1.814 1.00 95.62 85 TRP A CA 1
ATOM 659 C C . TRP A 1 85 ? -1.901 10.546 -1.199 1.00 95.62 85 TRP A C 1
ATOM 661 O O . TRP A 1 85 ? -2.459 9.493 -0.881 1.00 95.62 85 TRP A O 1
ATOM 671 N N . LEU A 1 86 ? -2.490 11.736 -1.061 1.00 95.94 86 LEU A N 1
ATOM 672 C CA . LEU A 1 86 ? -3.829 11.932 -0.508 1.00 95.94 86 LEU A CA 1
ATOM 673 C C . LEU A 1 86 ? -4.678 12.734 -1.491 1.00 95.94 86 LEU A C 1
ATOM 675 O O . LEU A 1 86 ? -4.390 13.900 -1.753 1.00 95.94 86 LEU A O 1
ATOM 679 N N . ASN A 1 87 ? -5.732 12.114 -2.020 1.00 93.31 87 ASN A N 1
ATOM 680 C CA . ASN A 1 87 ? -6.726 12.849 -2.793 1.00 93.31 87 ASN A CA 1
ATOM 681 C C . ASN A 1 87 ? -7.663 13.634 -1.860 1.00 93.31 87 ASN A C 1
ATOM 683 O O . ASN A 1 87 ? -7.947 13.218 -0.736 1.00 93.31 87 ASN A O 1
ATOM 687 N N . GLY A 1 88 ? -8.115 14.792 -2.347 1.00 91.06 88 GLY A N 1
ATOM 688 C CA . GLY A 1 88 ? -9.039 15.681 -1.644 1.00 91.06 88 GLY A CA 1
ATOM 689 C C . GLY A 1 88 ? -10.507 15.288 -1.831 1.00 91.06 88 GLY A C 1
ATOM 690 O O . GLY A 1 88 ? -10.843 14.116 -1.966 1.00 91.06 88 GLY A O 1
ATOM 691 N N . GLY A 1 89 ? -11.403 16.273 -1.828 1.00 88.19 89 GLY A N 1
ATOM 692 C CA . GLY A 1 89 ? -12.846 16.046 -1.886 1.00 88.19 89 GLY A CA 1
ATOM 693 C C . GLY A 1 89 ? -13.567 16.901 -0.856 1.00 88.19 89 GLY A C 1
ATOM 694 O O . GLY A 1 89 ? -13.363 18.115 -0.853 1.00 88.19 89 GLY A O 1
ATOM 695 N N . PRO A 1 90 ? -14.415 16.323 0.008 1.00 91.00 90 PRO A N 1
ATOM 696 C CA . PRO A 1 90 ? -14.127 15.152 0.855 1.00 91.00 90 PRO A CA 1
ATOM 697 C C . PRO A 1 90 ? -14.757 13.824 0.401 1.00 91.00 90 PRO A C 1
ATOM 699 O O . PRO A 1 90 ? -15.727 13.801 -0.346 1.00 91.00 90 PRO A O 1
ATOM 702 N N . GLY A 1 91 ? -14.228 12.705 0.909 1.00 91.38 91 GLY A N 1
ATOM 703 C CA . GLY A 1 91 ? -14.799 11.361 0.725 1.00 91.38 91 GLY A CA 1
ATOM 704 C C . GLY A 1 91 ? -14.301 10.594 -0.504 1.00 91.38 91 GLY A C 1
ATOM 705 O O . GLY A 1 91 ? -14.574 9.402 -0.626 1.00 91.38 91 GLY A O 1
ATOM 706 N N . CYS A 1 92 ? -13.533 11.233 -1.387 1.00 92.69 92 CYS A N 1
ATOM 707 C CA . CYS A 1 92 ? -12.918 10.557 -2.523 1.00 92.69 92 CYS A CA 1
ATOM 708 C C . CYS A 1 92 ? -11.755 9.658 -2.075 1.00 92.69 92 CYS A C 1
ATOM 710 O O . CYS A 1 92 ? -10.965 10.014 -1.202 1.00 92.69 92 CYS A O 1
ATOM 712 N N . SER A 1 93 ? -11.630 8.487 -2.701 1.00 93.19 93 SER A N 1
ATOM 713 C CA . SER A 1 93 ? -10.538 7.553 -2.423 1.00 93.19 93 SER A CA 1
ATOM 714 C C . SER A 1 93 ? -9.239 7.995 -3.094 1.00 93.19 93 SER A C 1
ATOM 716 O O . SER A 1 93 ? -9.217 8.287 -4.292 1.00 93.19 93 SER A O 1
ATOM 718 N N . SER A 1 94 ? -8.131 7.946 -2.348 1.00 95.38 94 SER A N 1
ATOM 719 C CA . SER A 1 94 ? -6.790 8.137 -2.908 1.00 95.38 94 SER A CA 1
ATOM 720 C C . SER A 1 94 ? -6.445 7.112 -3.983 1.00 95.38 94 SER A C 1
ATOM 722 O O . SER A 1 94 ? -5.735 7.458 -4.918 1.00 95.38 94 SER A O 1
ATOM 724 N N . ILE A 1 95 ? -6.974 5.890 -3.885 1.00 95.00 95 ILE A N 1
ATOM 725 C CA . ILE A 1 95 ? -6.680 4.815 -4.837 1.00 95.00 95 ILE A CA 1
ATOM 726 C C . ILE A 1 95 ? -7.422 5.037 -6.150 1.00 95.00 95 ILE A C 1
ATOM 728 O O . ILE A 1 95 ? -6.806 5.025 -7.205 1.00 95.00 95 ILE A O 1
ATOM 732 N N . ALA A 1 96 ? -8.729 5.293 -6.087 1.00 88.19 96 ALA A N 1
ATOM 733 C CA . ALA A 1 96 ? -9.553 5.384 -7.291 1.00 88.19 96 ALA A CA 1
ATOM 734 C C . ALA A 1 96 ? -9.137 6.536 -8.222 1.00 88.19 96 ALA A C 1
ATOM 736 O O . ALA A 1 96 ? -9.240 6.387 -9.430 1.00 88.19 96 ALA A O 1
ATOM 737 N N . TYR A 1 97 ? -8.668 7.659 -7.664 1.00 82.56 97 TYR A N 1
ATOM 738 C CA . TYR A 1 97 ? -8.215 8.819 -8.444 1.00 82.56 97 TYR A CA 1
ATOM 739 C C . TYR A 1 97 ? -6.697 8.896 -8.631 1.00 82.56 97 TYR A C 1
ATOM 741 O O . TYR A 1 97 ? -6.227 9.550 -9.551 1.00 82.56 97 TYR A O 1
ATOM 749 N N . GLY A 1 98 ? -5.915 8.336 -7.705 1.00 77.69 98 GLY A N 1
ATOM 750 C CA . GLY A 1 98 ? -4.453 8.427 -7.744 1.00 77.69 98 GLY A CA 1
ATOM 751 C C . GLY A 1 98 ? -3.790 7.269 -8.486 1.00 77.69 98 GLY A C 1
ATOM 752 O O . GLY A 1 98 ? -2.680 7.433 -8.977 1.00 77.69 98 GLY A O 1
ATOM 753 N N . ALA A 1 99 ? -4.453 6.111 -8.558 1.00 69.69 99 ALA A N 1
ATOM 754 C CA . ALA A 1 99 ? -3.967 4.919 -9.254 1.00 69.69 99 ALA A CA 1
ATOM 755 C C . ALA A 1 99 ? -4.692 4.660 -10.590 1.00 69.69 99 ALA A C 1
ATOM 757 O O . ALA A 1 99 ? -4.536 3.579 -11.160 1.00 69.69 99 ALA A O 1
ATOM 758 N N . SER A 1 100 ? -5.508 5.617 -11.048 1.00 58.72 100 SER A N 1
ATOM 759 C CA . SER A 1 100 ? -6.201 5.601 -12.345 1.00 58.72 100 SER A CA 1
ATOM 760 C C . SER A 1 100 ? -5.296 5.984 -13.505 1.00 58.72 100 SER A C 1
ATOM 762 O O . SER A 1 100 ? -4.497 6.929 -13.309 1.00 58.72 100 SER A O 1
#

Radius of gyration: 21.48 Å; chains: 1; bounding box: 43×41×58 Å

Sequence (100 aa):
MARTHLIFLLLVALLSKSSSSSSPSPLSSREQEKDRIKALPGQPKVAFSQYSGYINVNESHGRSLFYWLTESSSPSPHTKPLLLWLNGGPGCSSIAYGAS

Foldseek 3Di:
DVVVVVVVVVVVVVVPPDPPPCPPDPVNVVVQVVQWDPDDVPDDDDQWTKGWDWDDPDPVVRDIDIDIDTFDSDPCRVVDDDDDFDDVDPPDDSCVPVVD

InterPro domains:
  IPR001563 Peptidase S10, serine carboxypeptidase [PF00450] (41-99)
  IPR001563 Peptidase S10, serine carboxypeptidase [PTHR11802] (38-99)
  IPR029058 Alpha/Beta hydrolase fold [G3DSA:3.40.50.1820] (29-100)
  IPR029058 Alpha/Beta hydrolase fold [SSF53474] (32-98)